Protein AF-A0A2K5PHD4-F1 (afdb_monomer_lite)

InterPro domains:
  IPR000704 Casein kinase II, regulatory subunit [PF01214] (8-58)
  IPR000704 Casein kinase II, regulatory subunit [PR00472] (8-24)
  IPR000704 Casein kinase II, regulatory subunit [PR00472] (25-39)
  IPR000704 Casein kinase II, regulatory subunit [PTHR11740] (2-58)
  IPR000704 Casein kinase II, regulatory subunit [SM01085] (8-64)
  IPR016149 Casein kinase II, regulatory subunit, N-terminal [G3DSA:1.10.1820.10] (1-64)
  IPR035991 Casein kinase II subunit beta-like [SSF57798] (6-58)

Organism: Cebus imitator (NCBI:txid2715852)

Radius of gyration: 14.26 Å; chains: 1; bounding box: 43×34×31 Å

Foldseek 3Di:
DDPPPDQALQNVQCPDPVNVPDDRDDLVCLVPVVNCPPCPVVDPPVVCVNCNNGVVPPCPVVPPD

Sequence (65 aa):
MSSSEEVSWISWFCGLRGNEFFCEVDEDYIQDKFNLTGLNEQVPHYRQAPDVILDLEAQLSQFHL

pLDDT: mean 85.51, std 19.02, range [39.62, 98.38]

Secondary structure (DSSP, 8-state):
-----PPPHHHHHHTSTT-TT--PPPHHHHH-TTTTTTGGGTSTTTTTHHHHHTT---GGGTT--

Structure (mmCIF, N/CA/C/O backbone):
data_AF-A0A2K5PHD4-F1
#
_entry.id   AF-A0A2K5PHD4-F1
#
loop_
_atom_site.group_PDB
_atom_site.id
_atom_site.type_symbol
_atom_site.label_atom_id
_atom_site.label_alt_id
_atom_site.label_comp_id
_atom_site.label_asym_id
_atom_site.label_entity_id
_atom_site.label_seq_id
_atom_site.pdbx_PDB_ins_code
_atom_site.Cartn_x
_atom_site.Cartn_y
_atom_site.Cartn_z
_atom_site.occupancy
_atom_site.B_iso_or_equiv
_atom_site.auth_seq_id
_atom_site.auth_comp_id
_atom_site.auth_asym_id
_atom_site.auth_atom_id
_atom_site.pdbx_PDB_model_num
ATOM 1 N N . MET A 1 1 ? 27.268 -1.829 12.294 1.00 39.62 1 MET A N 1
ATOM 2 C CA . MET A 1 1 ? 26.834 -2.205 10.935 1.00 39.62 1 MET A CA 1
ATOM 3 C C . MET A 1 1 ? 25.424 -2.721 11.123 1.00 39.62 1 MET A C 1
ATOM 5 O O . MET A 1 1 ? 25.281 -3.810 11.660 1.00 39.62 1 MET A O 1
ATOM 9 N N . SER A 1 2 ? 24.422 -1.857 10.935 1.00 42.75 2 SER A N 1
ATOM 10 C CA . SER A 1 2 ? 23.033 -2.241 11.205 1.00 42.75 2 SER A CA 1
ATOM 11 C C . SER A 1 2 ? 22.617 -3.290 10.183 1.00 42.75 2 SER A C 1
ATOM 13 O O . SER A 1 2 ? 22.990 -3.173 9.017 1.00 42.75 2 SER A O 1
ATOM 15 N N . SER A 1 3 ? 21.943 -4.327 10.673 1.00 50.44 3 SER A N 1
ATOM 16 C CA . SER A 1 3 ? 21.350 -5.418 9.906 1.00 50.44 3 SER A CA 1
ATOM 17 C C . SER A 1 3 ? 20.648 -4.874 8.666 1.00 50.44 3 SER A C 1
ATOM 19 O O . SER A 1 3 ? 19.996 -3.838 8.769 1.00 50.44 3 SER A O 1
ATOM 21 N N . SER A 1 4 ? 20.821 -5.546 7.528 1.00 55.22 4 SER A N 1
ATOM 22 C CA . SER A 1 4 ? 20.127 -5.286 6.266 1.00 55.22 4 SER A CA 1
ATOM 23 C C . SER A 1 4 ? 18.697 -4.812 6.533 1.00 55.22 4 SER A C 1
ATOM 25 O O . SER A 1 4 ? 17.943 -5.545 7.168 1.00 55.22 4 SER A O 1
ATOM 27 N N . GLU A 1 5 ? 18.357 -3.588 6.127 1.00 62.75 5 GLU A N 1
ATOM 28 C CA . GLU A 1 5 ? 16.973 -3.108 6.151 1.00 62.75 5 GLU A CA 1
ATOM 29 C C . GLU A 1 5 ? 16.156 -4.097 5.312 1.00 62.75 5 GLU A C 1
ATOM 31 O O . GLU A 1 5 ? 16.388 -4.225 4.107 1.00 62.75 5 GLU A O 1
ATOM 36 N N . GLU A 1 6 ? 15.300 -4.894 5.955 1.00 77.88 6 GLU A N 1
ATOM 37 C CA . GLU A 1 6 ? 14.367 -5.744 5.224 1.00 77.88 6 GLU A CA 1
ATOM 38 C C . GLU A 1 6 ? 13.475 -4.822 4.393 1.00 77.88 6 GLU A C 1
ATOM 40 O O . GLU A 1 6 ? 12.894 -3.865 4.902 1.00 77.88 6 GLU A O 1
ATOM 45 N N . VAL A 1 7 ? 13.457 -5.056 3.082 1.00 89.06 7 VAL A N 1
ATOM 46 C CA . VAL A 1 7 ? 12.636 -4.280 2.153 1.00 89.06 7 VAL A CA 1
ATOM 47 C C . VAL A 1 7 ? 11.187 -4.675 2.406 1.00 89.06 7 VAL A C 1
ATOM 49 O O . VAL A 1 7 ? 10.875 -5.862 2.305 1.00 89.06 7 VAL A O 1
ATOM 52 N N . SER A 1 8 ? 10.326 -3.700 2.710 1.00 93.94 8 SER A N 1
ATOM 53 C CA . SER A 1 8 ? 8.901 -3.960 2.929 1.00 93.94 8 SER A CA 1
ATOM 54 C C . SER A 1 8 ? 8.248 -4.567 1.689 1.00 93.94 8 SER A C 1
ATOM 56 O O . SER A 1 8 ? 8.718 -4.379 0.558 1.00 93.94 8 SER A O 1
ATOM 58 N N . TRP A 1 9 ? 7.126 -5.258 1.867 1.00 95.62 9 TRP A N 1
ATOM 59 C CA . TRP A 1 9 ? 6.361 -5.837 0.769 1.00 95.62 9 TRP A CA 1
ATOM 60 C C . TRP A 1 9 ? 5.976 -4.783 -0.276 1.00 95.62 9 TRP A C 1
ATOM 62 O O . TRP A 1 9 ? 6.061 -5.043 -1.478 1.00 95.62 9 TRP A O 1
ATOM 72 N N . ILE A 1 10 ? 5.605 -3.574 0.163 1.00 96.75 10 ILE A N 1
ATOM 73 C CA . ILE A 1 10 ? 5.212 -2.461 -0.715 1.00 96.75 10 ILE A CA 1
ATOM 74 C C . ILE A 1 10 ? 6.396 -2.007 -1.575 1.00 96.75 10 ILE A C 1
ATOM 76 O O . ILE A 1 10 ? 6.261 -1.924 -2.802 1.00 96.75 10 ILE A O 1
ATOM 80 N N . SER A 1 11 ? 7.560 -1.763 -0.963 1.00 96.69 11 SER A N 1
ATOM 81 C CA . SER A 1 11 ? 8.763 -1.343 -1.688 1.00 96.69 11 SER A CA 1
ATOM 82 C C . SER A 1 11 ? 9.283 -2.463 -2.601 1.00 96.69 11 SER A C 1
ATOM 84 O O . SER A 1 11 ? 9.683 -2.208 -3.739 1.00 96.69 11 SER A O 1
ATOM 86 N N . TRP A 1 12 ? 9.210 -3.725 -2.161 1.00 96.38 12 TRP A N 1
ATOM 87 C CA . TRP A 1 12 ? 9.539 -4.888 -2.988 1.00 96.38 12 TRP A CA 1
ATOM 88 C C . TRP A 1 12 ? 8.630 -4.976 -4.217 1.00 96.38 12 TRP A C 1
ATOM 90 O O . TRP A 1 12 ? 9.130 -5.103 -5.336 1.00 96.38 12 TRP A O 1
ATOM 100 N N . PHE A 1 13 ? 7.311 -4.872 -4.026 1.00 97.44 13 PHE A N 1
ATOM 101 C CA . PHE A 1 13 ? 6.332 -4.978 -5.103 1.00 97.44 13 PHE A CA 1
ATOM 102 C C . PHE A 1 13 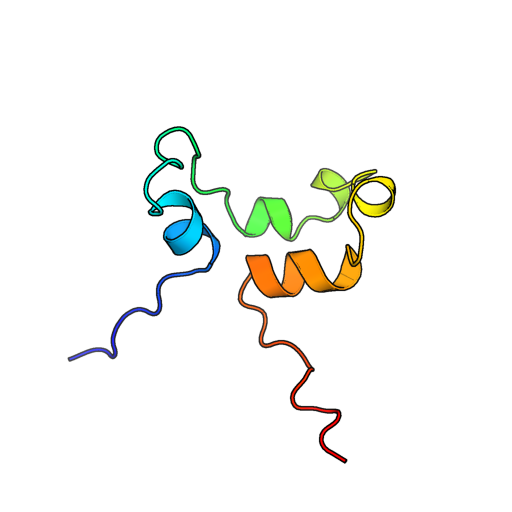? 6.493 -3.846 -6.121 1.00 97.44 13 PHE A C 1
ATOM 104 O O . PHE A 1 13 ? 6.525 -4.114 -7.324 1.00 97.44 13 PHE A O 1
ATOM 111 N N . CYS A 1 14 ? 6.647 -2.596 -5.674 1.00 98.00 14 CYS A N 1
ATOM 112 C CA . CYS A 1 14 ? 6.860 -1.457 -6.574 1.00 98.00 14 CYS A CA 1
ATOM 113 C C . CYS A 1 14 ? 8.206 -1.544 -7.319 1.00 98.00 14 CYS A C 1
ATOM 115 O O . CYS A 1 14 ? 8.315 -1.076 -8.450 1.00 98.00 14 CYS A O 1
ATOM 117 N N . GLY A 1 15 ? 9.215 -2.192 -6.726 1.00 96.88 15 GLY A N 1
ATOM 118 C CA . GLY A 1 15 ? 10.525 -2.415 -7.341 1.00 96.88 15 GLY A CA 1
ATOM 119 C C . GLY A 1 15 ? 10.582 -3.533 -8.394 1.00 96.88 15 GLY A C 1
ATOM 120 O O . GLY A 1 15 ? 11.613 -3.694 -9.054 1.00 96.88 15 GLY A O 1
ATOM 121 N N . LEU A 1 16 ? 9.516 -4.326 -8.573 1.00 97.88 16 LEU A N 1
ATOM 122 C CA . LEU A 1 16 ? 9.486 -5.388 -9.583 1.00 97.88 16 LEU 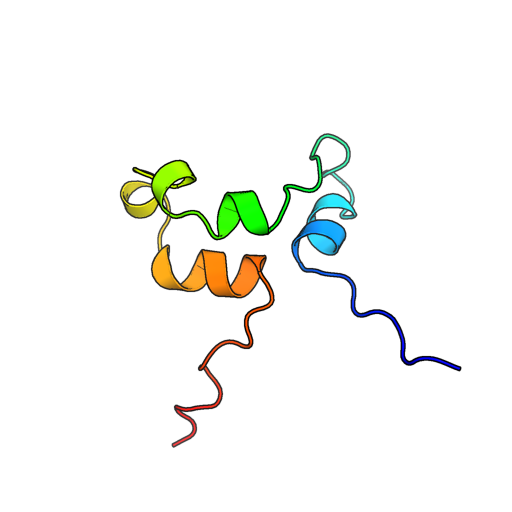A CA 1
ATOM 123 C C . LEU A 1 16 ? 9.483 -4.812 -11.006 1.00 97.88 16 LEU A C 1
ATOM 125 O O . LEU A 1 16 ? 8.811 -3.830 -11.315 1.00 97.88 16 LEU A O 1
ATOM 129 N N . ARG A 1 17 ? 10.187 -5.482 -11.925 1.00 97.75 17 ARG A N 1
ATOM 130 C CA . ARG A 1 17 ? 10.124 -5.150 -13.355 1.00 97.75 17 ARG A CA 1
ATOM 131 C C . ARG A 1 17 ? 8.678 -5.263 -13.853 1.00 97.75 17 ARG A C 1
ATOM 133 O O . ARG A 1 17 ? 8.078 -6.328 -13.723 1.00 97.75 17 ARG A O 1
ATOM 140 N N . GLY A 1 18 ? 8.172 -4.214 -14.496 1.00 98.00 18 GLY A N 1
ATOM 141 C CA . GLY A 1 18 ? 6.782 -4.097 -14.944 1.00 98.00 18 GLY A CA 1
ATOM 142 C C . GLY A 1 18 ? 5.870 -3.312 -13.994 1.00 98.00 18 GLY A C 1
ATOM 143 O O . GLY A 1 18 ? 4.732 -3.027 -14.367 1.00 98.00 18 GLY A O 1
ATOM 144 N N . ASN A 1 19 ? 6.358 -2.945 -12.803 1.00 98.12 19 ASN A N 1
ATOM 145 C CA . ASN A 1 19 ? 5.612 -2.191 -11.796 1.00 98.12 19 ASN A CA 1
ATOM 146 C C . ASN A 1 19 ? 6.050 -0.716 -11.694 1.00 98.12 19 ASN A C 1
ATOM 148 O O . ASN A 1 19 ? 5.741 -0.038 -10.719 1.00 98.12 19 ASN A O 1
ATOM 152 N N . GLU A 1 20 ? 6.707 -0.173 -12.721 1.00 97.88 20 GLU A N 1
ATOM 153 C CA . GLU A 1 20 ? 7.350 1.150 -12.686 1.00 97.88 20 GLU A CA 1
ATOM 154 C C . GLU A 1 20 ? 6.372 2.336 -12.548 1.00 97.88 20 GLU A C 1
ATOM 156 O O . GLU A 1 20 ? 6.800 3.470 -12.338 1.00 97.88 20 GLU A O 1
ATOM 161 N N . PHE A 1 21 ? 5.066 2.101 -12.698 1.00 98.25 21 PHE A N 1
ATOM 162 C CA . PHE A 1 21 ? 4.025 3.125 -12.553 1.00 98.25 21 PHE A CA 1
ATOM 163 C C . PHE A 1 21 ? 3.327 3.119 -11.190 1.00 98.25 21 PHE A C 1
ATOM 165 O O . PHE A 1 21 ? 2.532 4.021 -10.924 1.00 98.25 21 PHE A O 1
ATOM 172 N N . PHE A 1 22 ? 3.581 2.119 -10.343 1.00 98.38 22 PHE A N 1
ATOM 173 C CA . PHE A 1 22 ? 3.015 2.087 -8.998 1.00 98.38 22 PHE A CA 1
ATOM 174 C C . PHE A 1 22 ? 3.763 3.053 -8.078 1.00 98.38 22 PHE A C 1
ATOM 176 O O . PHE A 1 22 ? 4.953 3.311 -8.257 1.00 98.38 22 PHE A O 1
ATOM 183 N N . CYS A 1 23 ? 3.053 3.592 -7.089 1.00 97.62 23 CYS A N 1
ATOM 184 C CA . CYS A 1 23 ? 3.659 4.336 -5.996 1.00 97.62 23 CYS A CA 1
ATOM 185 C C . CYS A 1 23 ? 3.559 3.528 -4.703 1.00 97.62 23 CYS A C 1
ATOM 187 O O . CYS A 1 23 ? 2.604 2.776 -4.500 1.00 97.62 23 CYS A O 1
ATOM 189 N N . GLU A 1 24 ? 4.527 3.728 -3.819 1.00 98.00 24 GLU A N 1
ATOM 190 C CA . GLU A 1 24 ? 4.507 3.148 -2.482 1.00 98.00 24 GLU A CA 1
ATOM 191 C C . GLU A 1 24 ? 3.416 3.847 -1.661 1.00 98.00 24 GLU A C 1
ATOM 193 O O . GLU A 1 24 ? 3.437 5.067 -1.484 1.00 98.00 24 GLU A O 1
ATOM 198 N N . VAL A 1 25 ? 2.406 3.083 -1.244 1.00 97.69 25 VAL A N 1
ATOM 199 C CA . VAL A 1 25 ? 1.300 3.580 -0.419 1.00 97.69 25 VAL A CA 1
ATOM 200 C C . VAL A 1 25 ? 1.742 3.569 1.039 1.00 97.69 25 VAL A C 1
ATOM 202 O O . VAL A 1 25 ? 2.366 2.610 1.480 1.00 97.69 25 VAL A O 1
ATOM 205 N N . ASP A 1 26 ? 1.398 4.621 1.778 1.00 97.44 26 ASP A N 1
ATOM 206 C CA . ASP A 1 26 ? 1.675 4.708 3.211 1.00 97.44 26 ASP A CA 1
ATOM 207 C C . ASP A 1 26 ? 0.951 3.589 3.979 1.00 97.44 26 ASP A C 1
ATOM 209 O O . ASP A 1 26 ? -0.244 3.346 3.770 1.00 97.44 26 ASP A O 1
ATOM 213 N N . GLU A 1 27 ? 1.660 2.918 4.881 1.00 95.69 27 GLU A N 1
ATOM 214 C CA . GLU A 1 27 ? 1.101 1.853 5.710 1.00 95.69 27 GLU A CA 1
ATOM 215 C C . GLU A 1 27 ? -0.049 2.363 6.584 1.00 95.69 27 GLU A C 1
ATOM 217 O O . GLU A 1 27 ? -1.051 1.661 6.731 1.00 95.69 27 GLU A O 1
ATOM 222 N N . ASP A 1 28 ? 0.025 3.604 7.077 1.00 97.00 28 ASP A N 1
ATOM 223 C CA . ASP A 1 28 ? -1.040 4.220 7.881 1.00 97.00 28 ASP A CA 1
ATOM 224 C C . ASP A 1 28 ? -2.363 4.305 7.097 1.00 97.00 28 ASP A C 1
ATOM 226 O O . ASP A 1 28 ? -3.451 4.119 7.653 1.00 97.00 28 ASP A O 1
ATOM 230 N N . TYR A 1 29 ? -2.287 4.523 5.778 1.00 97.75 29 TYR A N 1
ATOM 231 C CA . TYR A 1 29 ? -3.463 4.549 4.908 1.00 97.75 29 TYR A CA 1
ATOM 232 C C . TYR A 1 29 ? -4.122 3.169 4.802 1.00 97.75 29 TYR A C 1
ATOM 234 O O . TYR A 1 29 ? -5.352 3.075 4.774 1.00 97.75 29 TYR A O 1
ATOM 242 N N . ILE A 1 30 ? -3.309 2.110 4.750 1.00 96.56 30 ILE A N 1
ATOM 243 C CA . ILE A 1 30 ? -3.754 0.715 4.635 1.00 96.56 30 ILE A CA 1
ATOM 244 C C . ILE A 1 30 ? -4.270 0.197 5.988 1.00 96.56 30 ILE A C 1
ATOM 246 O O . ILE A 1 30 ? -5.243 -0.557 6.030 1.00 96.56 30 ILE A O 1
ATOM 250 N N . GLN A 1 31 ? -3.666 0.609 7.105 1.00 95.19 31 GLN A N 1
ATOM 251 C CA . GLN A 1 31 ? -4.106 0.231 8.452 1.00 95.19 31 GLN A CA 1
ATOM 252 C C . GLN A 1 31 ? -5.471 0.836 8.820 1.00 95.19 31 GLN A C 1
ATOM 254 O O . GLN A 1 31 ? -6.245 0.220 9.567 1.00 95.19 31 GLN A O 1
ATOM 259 N N . ASP A 1 32 ? -5.813 2.006 8.271 1.00 97.00 32 ASP A N 1
ATOM 260 C CA . ASP A 1 32 ? -7.151 2.577 8.408 1.00 97.00 32 ASP A CA 1
ATOM 261 C C . ASP A 1 32 ? -8.179 1.810 7.557 1.00 97.00 32 ASP A C 1
ATOM 263 O O . ASP A 1 32 ? -8.357 2.01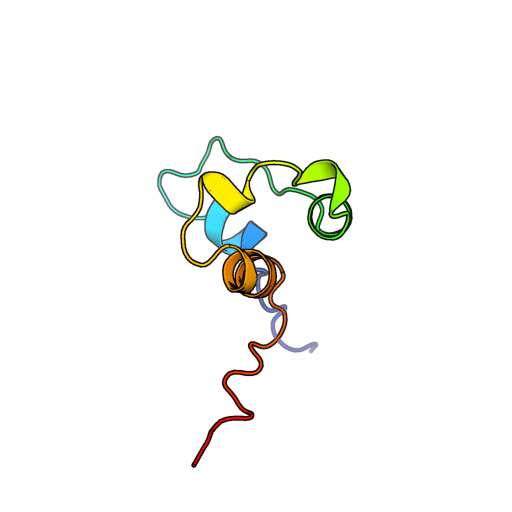2 6.353 1.00 97.00 32 ASP A O 1
ATOM 267 N N . LYS A 1 33 ? -8.938 0.943 8.234 1.00 93.31 33 LYS A N 1
ATOM 268 C CA . LYS A 1 33 ? -9.979 0.101 7.627 1.00 93.31 33 LYS A CA 1
ATOM 269 C C . LYS A 1 33 ? -11.064 0.889 6.899 1.00 93.31 33 LYS A C 1
ATOM 271 O O . LYS A 1 33 ? -11.741 0.307 6.052 1.00 93.31 33 LYS A O 1
ATOM 276 N N . PHE A 1 34 ? -11.255 2.171 7.211 1.00 97.00 34 PHE A N 1
ATOM 277 C CA . PHE A 1 34 ? -12.218 3.000 6.498 1.00 97.00 34 PHE A CA 1
ATOM 278 C C . PHE A 1 34 ? -11.821 3.184 5.026 1.00 97.00 34 PHE A C 1
ATOM 280 O O . PHE A 1 34 ? -12.678 3.059 4.147 1.00 97.00 34 PHE A O 1
ATOM 287 N N . ASN A 1 35 ? -10.527 3.363 4.743 1.00 97.44 35 ASN A N 1
ATOM 288 C CA . ASN A 1 35 ? -10.001 3.535 3.384 1.00 97.44 35 ASN A CA 1
ATOM 289 C C . ASN A 1 35 ? -10.160 2.280 2.517 1.00 97.44 35 ASN A C 1
ATOM 291 O O . ASN A 1 35 ? -10.180 2.369 1.291 1.00 97.44 35 ASN A O 1
ATOM 295 N N . LEU A 1 36 ? -10.314 1.112 3.145 1.00 96.81 36 LEU A N 1
ATOM 296 C CA . LEU A 1 36 ? -10.424 -0.175 2.460 1.00 96.81 36 LEU A CA 1
ATOM 297 C C . LEU A 1 36 ? -11.872 -0.689 2.327 1.00 96.81 36 LEU A C 1
ATOM 299 O O . LEU A 1 36 ? -12.109 -1.850 1.974 1.00 96.81 36 LEU A O 1
ATOM 303 N N . THR A 1 37 ? -12.860 0.155 2.630 1.00 96.31 37 THR A N 1
ATOM 304 C CA . THR A 1 37 ? -14.282 -0.211 2.602 1.00 96.31 37 THR A CA 1
ATOM 305 C C . THR A 1 37 ? -14.698 -0.760 1.229 1.00 96.31 37 THR A C 1
ATOM 307 O O . THR A 1 37 ? -14.502 -0.116 0.202 1.00 96.31 37 THR A O 1
ATOM 310 N 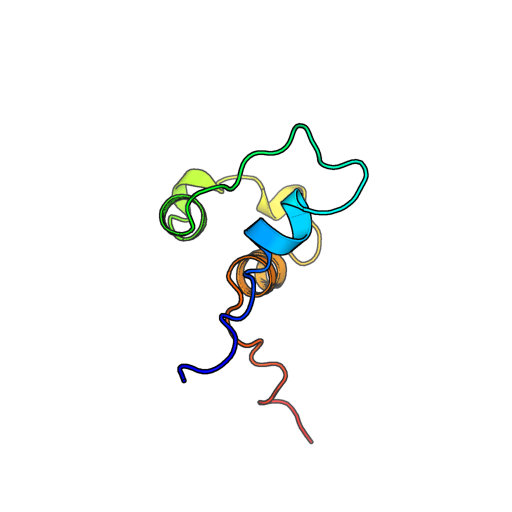N . GLY A 1 38 ? -15.310 -1.950 1.208 1.00 95.88 38 GLY A N 1
ATOM 311 C CA . GLY A 1 38 ? -15.834 -2.592 -0.007 1.00 95.88 38 GLY A CA 1
ATOM 312 C C . GLY A 1 38 ? -14.831 -3.459 -0.780 1.00 95.88 38 GLY A C 1
ATOM 313 O O . GLY A 1 38 ? -15.232 -4.189 -1.688 1.00 95.88 38 GLY A O 1
ATOM 314 N N . LEU A 1 39 ? -13.542 -3.453 -0.418 1.00 96.38 39 LEU A N 1
ATOM 315 C CA . LEU A 1 39 ? -12.539 -4.327 -1.047 1.00 96.38 39 LEU A CA 1
ATOM 316 C C . LEU A 1 39 ? -12.683 -5.798 -0.629 1.00 96.38 39 LEU A C 1
ATOM 318 O O . LEU A 1 39 ? -12.324 -6.702 -1.384 1.00 96.38 39 LEU A O 1
ATOM 322 N N . ASN A 1 40 ? -13.279 -6.053 0.537 1.00 94.56 40 ASN A N 1
ATOM 323 C CA . ASN A 1 40 ? -13.509 -7.395 1.075 1.00 94.56 40 ASN A CA 1
ATOM 324 C C . ASN A 1 40 ? -14.434 -8.272 0.216 1.00 94.56 40 ASN A C 1
ATOM 326 O O . ASN A 1 40 ? -14.431 -9.489 0.381 1.00 94.56 40 ASN A O 1
ATOM 330 N N . GLU A 1 41 ? -15.236 -7.670 -0.663 1.00 96.25 41 GLU A N 1
ATOM 331 C CA . GLU A 1 41 ? -16.121 -8.385 -1.593 1.00 96.25 41 GLU A CA 1
ATOM 332 C C . GLU A 1 41 ? -15.450 -8.660 -2.946 1.00 96.25 41 GLU A C 1
ATOM 334 O O . GLU A 1 41 ? -15.938 -9.471 -3.729 1.00 96.25 41 GLU A O 1
ATOM 339 N N . GLN A 1 42 ? -14.323 -7.997 -3.219 1.00 96.75 42 GLN A N 1
ATOM 340 C CA . GLN A 1 42 ? -13.623 -8.052 -4.503 1.00 96.75 42 GLN A CA 1
ATOM 341 C C . GLN A 1 42 ? -12.390 -8.955 -4.453 1.00 96.75 42 GLN A C 1
ATOM 343 O O . GLN A 1 42 ? -12.023 -9.558 -5.461 1.00 96.75 42 GLN A O 1
ATOM 348 N N . VAL A 1 43 ? -11.748 -9.051 -3.287 1.00 94.31 43 VAL A N 1
ATOM 349 C CA . VAL A 1 43 ? -10.476 -9.757 -3.125 1.00 94.31 43 VAL A CA 1
ATOM 350 C C . VAL A 1 43 ? -10.684 -11.046 -2.321 1.00 94.31 43 VAL A C 1
ATOM 352 O O . VAL A 1 43 ? -11.125 -10.994 -1.169 1.00 94.31 43 VAL A O 1
ATOM 355 N N . PRO A 1 44 ? -10.362 -12.228 -2.878 1.00 94.31 44 PRO A N 1
ATOM 356 C CA . PRO A 1 44 ? -10.367 -13.463 -2.103 1.00 94.31 44 PRO A CA 1
ATOM 357 C C . PRO A 1 44 ? -9.292 -13.395 -1.015 1.00 94.31 44 PRO A C 1
ATOM 359 O O . PRO A 1 44 ? -8.247 -12.783 -1.205 1.00 94.31 44 PRO A O 1
ATOM 362 N N . HIS A 1 45 ? -9.528 -14.041 0.129 1.00 92.75 45 HIS A N 1
ATOM 363 C CA . HIS A 1 45 ? -8.582 -14.020 1.257 1.00 92.75 45 HIS A CA 1
ATOM 364 C C . HIS A 1 45 ? -8.247 -12.599 1.755 1.00 92.75 45 HIS A C 1
ATOM 366 O O . HIS A 1 45 ? -7.164 -12.344 2.277 1.00 92.75 45 HIS A O 1
ATOM 372 N N . TYR A 1 46 ? -9.204 -11.667 1.642 1.00 92.88 46 TYR A N 1
ATOM 373 C CA . TYR A 1 46 ? -9.025 -10.270 2.047 1.00 92.88 46 TYR A CA 1
ATOM 374 C C . TYR A 1 46 ? -8.589 -10.094 3.506 1.00 92.88 46 TYR A C 1
ATOM 376 O O . TYR A 1 46 ? -7.944 -9.113 3.829 1.00 92.88 46 TYR A O 1
ATOM 384 N N . ARG A 1 47 ? -8.919 -11.025 4.410 1.00 89.19 47 ARG A N 1
ATOM 385 C CA . ARG A 1 47 ? -8.446 -10.924 5.799 1.00 89.19 47 ARG A CA 1
ATOM 386 C C . ARG A 1 47 ? -6.940 -11.134 5.924 1.00 89.19 47 ARG A C 1
ATOM 388 O O . ARG A 1 47 ? -6.356 -10.536 6.806 1.00 89.19 47 ARG A O 1
ATOM 395 N N . GLN A 1 48 ? -6.354 -11.971 5.070 1.00 91.69 48 GLN A N 1
ATOM 396 C CA . GLN A 1 48 ? -4.926 -12.284 5.090 1.00 91.69 48 GLN A CA 1
ATOM 397 C C . GLN A 1 48 ? -4.095 -11.318 4.239 1.00 91.69 48 GLN A C 1
ATOM 399 O O . GLN A 1 48 ? -2.906 -11.158 4.481 1.00 91.69 48 GLN A O 1
ATOM 404 N N . ALA A 1 49 ? -4.695 -10.706 3.213 1.00 93.25 49 ALA A N 1
ATOM 405 C CA . ALA A 1 49 ? -3.952 -9.878 2.268 1.00 93.25 49 ALA A CA 1
ATOM 406 C C . ALA A 1 49 ? -3.298 -8.635 2.914 1.00 93.25 49 ALA A C 1
ATOM 408 O O . ALA A 1 49 ? -2.109 -8.443 2.679 1.00 93.25 49 ALA A O 1
ATOM 409 N N . PRO A 1 50 ? -3.986 -7.830 3.753 1.00 93.62 50 PRO A N 1
ATOM 410 C CA . PRO A 1 50 ? -3.360 -6.716 4.460 1.00 93.62 50 PRO A CA 1
ATOM 411 C C . PRO A 1 50 ? -2.212 -7.155 5.365 1.00 93.62 50 PRO A C 1
ATOM 413 O O . PRO A 1 50 ? -1.207 -6.462 5.402 1.00 93.62 50 PRO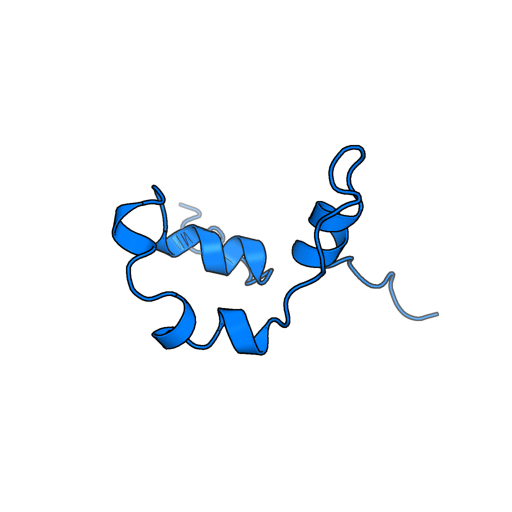 A O 1
ATOM 416 N N . ASP A 1 51 ? -2.323 -8.313 6.026 1.00 92.44 51 ASP A N 1
ATOM 417 C CA . ASP A 1 51 ? -1.252 -8.833 6.886 1.00 92.44 51 ASP A CA 1
ATOM 418 C C . ASP A 1 51 ? 0.029 -9.084 6.076 1.00 92.44 51 ASP A C 1
ATOM 420 O O . ASP A 1 51 ? 1.114 -8.714 6.501 1.00 92.44 51 ASP A O 1
ATOM 424 N N . VAL A 1 52 ? -0.102 -9.644 4.867 1.00 92.81 52 VAL A N 1
ATOM 425 C CA . VAL A 1 52 ? 1.032 -9.848 3.950 1.00 92.81 52 VAL A CA 1
ATOM 426 C C . VAL A 1 52 ? 1.578 -8.522 3.418 1.00 92.81 52 VAL A C 1
ATOM 428 O O . VAL A 1 52 ? 2.788 -8.356 3.344 1.00 92.81 52 VAL A O 1
ATOM 431 N N . ILE A 1 53 ? 0.701 -7.591 3.030 1.00 95.19 53 ILE A N 1
ATOM 432 C CA . ILE A 1 53 ? 1.096 -6.294 2.452 1.00 95.19 53 ILE A CA 1
ATOM 433 C C . ILE A 1 53 ? 1.816 -5.411 3.481 1.00 95.19 53 ILE A C 1
ATOM 435 O O . ILE A 1 53 ? 2.673 -4.621 3.100 1.00 95.19 53 ILE A O 1
ATOM 439 N N . LEU 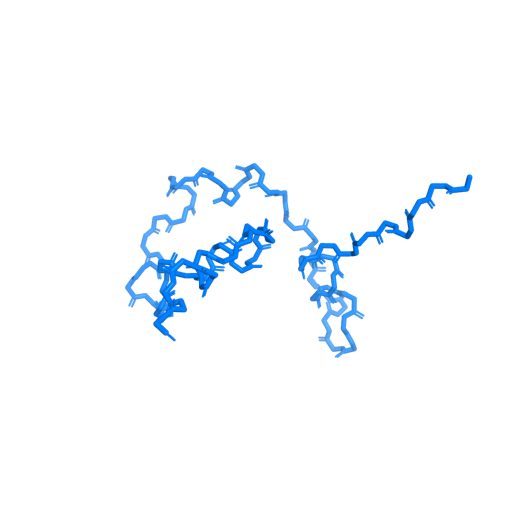A 1 54 ? 1.462 -5.535 4.761 1.00 94.75 54 LEU A N 1
ATOM 440 C CA . LEU A 1 54 ? 2.022 -4.765 5.874 1.00 94.75 54 LEU A CA 1
ATOM 441 C C . LEU A 1 54 ? 3.152 -5.501 6.612 1.00 94.75 54 LEU A C 1
ATOM 443 O O . LEU A 1 54 ? 3.489 -5.119 7.729 1.00 94.75 54 LEU A O 1
ATOM 447 N N . ASP A 1 55 ? 3.673 -6.595 6.043 1.00 92.25 55 ASP A N 1
ATOM 448 C CA . ASP A 1 55 ? 4.698 -7.449 6.663 1.00 92.25 55 ASP A CA 1
ATOM 449 C C . ASP A 1 55 ? 4.365 -7.858 8.113 1.00 92.25 55 ASP A C 1
ATOM 451 O O . ASP A 1 55 ? 5.242 -8.132 8.938 1.00 92.25 55 ASP A O 1
ATOM 455 N N . LEU A 1 56 ? 3.071 -7.929 8.443 1.00 88.81 56 LEU A N 1
ATOM 456 C CA . LEU A 1 56 ? 2.613 -8.396 9.738 1.00 88.81 56 LEU A CA 1
ATOM 457 C C . LEU A 1 56 ? 2.842 -9.897 9.747 1.00 88.81 56 LEU A C 1
ATOM 459 O O . LEU A 1 56 ? 2.153 -10.639 9.044 1.00 88.81 56 LEU A O 1
ATOM 463 N N . GLU A 1 57 ? 3.855 -10.314 10.514 1.00 68.56 57 GLU A N 1
ATOM 464 C CA . GLU A 1 57 ? 4.278 -11.698 10.687 1.00 68.56 57 GLU A CA 1
ATOM 465 C C . GLU A 1 57 ? 3.036 -12.584 10.739 1.00 68.56 57 GLU A C 1
ATOM 467 O O . GLU A 1 57 ? 2.241 -12.532 11.686 1.00 68.56 57 GLU A O 1
ATOM 472 N N . ALA A 1 58 ? 2.807 -13.316 9.647 1.00 55.56 58 ALA A N 1
ATOM 473 C CA . ALA A 1 58 ? 1.595 -14.082 9.516 1.00 55.56 58 ALA A CA 1
ATOM 474 C C . ALA A 1 58 ? 1.529 -14.983 10.748 1.00 55.56 58 ALA A C 1
ATOM 476 O O . ALA A 1 58 ? 2.450 -15.767 10.992 1.00 55.56 58 ALA A O 1
ATOM 477 N N . GLN A 1 59 ? 0.432 -14.940 11.505 1.00 48.47 59 GLN A N 1
ATOM 478 C CA . GLN A 1 59 ? 0.179 -15.896 12.589 1.00 48.47 59 GLN A CA 1
ATOM 479 C C . GLN A 1 59 ? 0.079 -17.364 12.089 1.00 48.47 59 GLN A C 1
ATOM 481 O O . GLN A 1 59 ? -0.456 -18.240 12.763 1.00 48.47 59 GLN A O 1
ATOM 486 N N . LEU A 1 60 ? 0.620 -17.668 10.906 1.00 48.62 60 LEU A N 1
ATOM 487 C CA . LEU A 1 60 ? 0.944 -18.980 10.367 1.00 48.62 60 LEU A CA 1
ATOM 488 C C . LEU A 1 60 ? 1.985 -19.734 11.216 1.00 48.62 60 LEU A C 1
ATOM 490 O O . LEU A 1 60 ? 2.089 -20.953 11.091 1.00 48.62 60 LEU A O 1
ATOM 494 N N . SER A 1 61 ? 2.703 -19.069 12.127 1.00 46.91 61 SER A N 1
ATOM 495 C CA . SER A 1 61 ? 3.560 -19.733 13.121 1.00 46.91 61 SER A CA 1
ATOM 496 C C . SER A 1 61 ? 2.796 -20.292 14.335 1.00 46.91 61 SER A C 1
ATOM 498 O O . SER A 1 61 ? 3.361 -21.099 15.070 1.00 46.91 61 SER A O 1
ATOM 500 N N . GLN A 1 62 ? 1.506 -19.972 14.533 1.00 46.41 62 GLN A N 1
ATOM 501 C CA . GLN A 1 62 ? 0.729 -20.469 15.685 1.00 46.41 62 GLN A CA 1
ATOM 502 C C . GLN A 1 62 ? -0.117 -21.729 15.413 1.00 46.41 62 GLN A C 1
ATOM 504 O O . GLN A 1 62 ? -0.748 -22.250 16.331 1.00 46.41 62 GLN A O 1
ATOM 509 N N . PHE A 1 63 ? -0.085 -22.264 14.187 1.00 47.12 63 PHE A N 1
ATOM 510 C CA . PHE A 1 63 ? -0.719 -23.542 13.823 1.00 47.12 63 PHE A CA 1
ATOM 511 C C . PHE A 1 63 ? 0.285 -24.620 13.385 1.00 47.12 63 PHE A C 1
ATOM 513 O O . PHE A 1 63 ? -0.072 -25.524 12.631 1.00 47.12 63 PHE A O 1
ATOM 520 N N . HIS A 1 64 ? 1.527 -24.568 13.877 1.00 46.47 64 HIS A N 1
ATOM 521 C CA . HIS A 1 64 ? 2.350 -25.780 13.924 1.00 46.47 64 HIS A CA 1
ATOM 522 C C . HIS A 1 64 ? 1.726 -26.750 14.941 1.00 46.47 64 HIS A C 1
ATOM 524 O O . HIS A 1 64 ? 1.999 -26.679 16.140 1.00 46.47 64 HIS A O 1
ATOM 530 N N . LEU A 1 65 ? 0.828 -27.606 14.447 1.00 45.50 65 LEU A N 1
ATOM 531 C CA . LEU A 1 65 ? 0.695 -28.974 14.948 1.00 45.50 65 LEU A CA 1
ATOM 532 C C . LEU A 1 65 ? 1.961 -29.757 14.591 1.00 45.50 65 LEU A C 1
ATOM 534 O O . LEU A 1 65 ? 2.449 -29.576 13.451 1.00 45.50 65 LEU A O 1
#